Protein AF-A0A0D2MAV0-F1 (afdb_monomer_lite)

Secondary structure (DSSP, 8-state):
-B-GGGSPT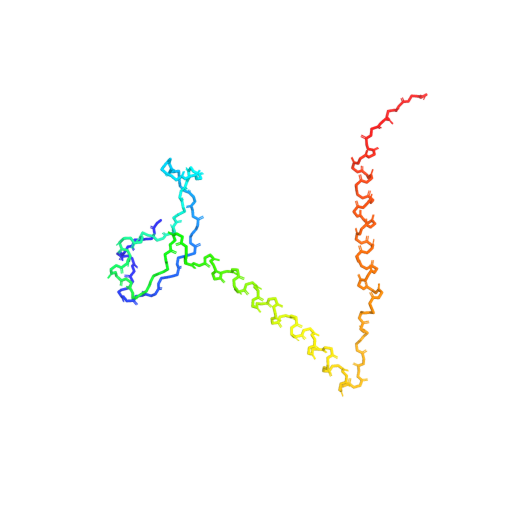T-EE-----EEEE-TTSTTSEEEE-SB-HHHHTTT-SEE--TTTSHHHHHHHHHHHHHHHHHHHHHHHHHHTTTSS-------HHHHHHHHHHHHHHHHHHHHHHH--------

Foldseek 3Di:
DAFQVVDAAAAAEQFPAFDWDADPVDPVRTATATPYPCVRNVVRYVYYAGPPPGCVVVVVVVVVVVVVVVVVCVVVVVVVCVVPVDDDPDCDPVNVVVVVVVVVVVVVVVVCVVVVPDDDDDD

pLDDT: mean 79.39, std 21.39, range [32.03, 98.56]

InterPro domains:
  IPR020631 Tetrahydrofolate dehydrogenase/cyclohydrolase, NAD(P)-binding domain [PF02882] (4-73)
  IPR020867 Tetrahydrofolate dehydrogenase/cyclohydrolase, conserved site [PS00767] (52-60)
  IPR036291 NAD(P)-binding domain superfamily [SSF51735] (4-73)

S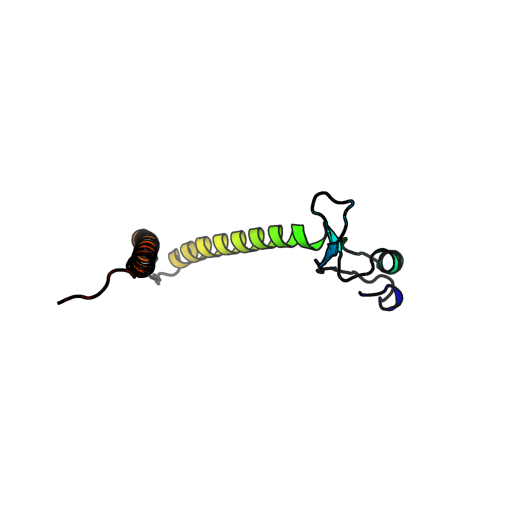tructure (mmCIF, N/CA/C/O backbone):
data_AF-A0A0D2MAV0-F1
#
_entry.id   AF-A0A0D2MAV0-F1
#
loop_
_atom_site.group_PDB
_atom_site.id
_atom_site.type_symbol
_atom_site.label_atom_id
_atom_site.label_alt_id
_atom_site.label_comp_id
_atom_site.label_asym_id
_atom_site.label_entity_id
_atom_site.label_seq_id
_atom_site.pdbx_PDB_ins_code
_atom_site.Cartn_x
_atom_site.Cartn_y
_atom_site.Cartn_z
_atom_site.occupancy
_atom_site.B_iso_or_equiv
_atom_site.auth_seq_id
_atom_site.auth_comp_id
_atom_site.auth_asym_id
_atom_site.auth_atom_id
_atom_site.pdbx_PDB_model_num
ATOM 1 N N . MET A 1 1 ? 10.925 -6.983 -9.863 1.00 85.50 1 MET A N 1
ATOM 2 C CA . MET A 1 1 ? 9.913 -6.372 -10.740 1.00 85.50 1 MET A CA 1
ATOM 3 C C . MET A 1 1 ? 9.110 -7.491 -11.378 1.00 85.50 1 MET A C 1
ATOM 5 O O . MET A 1 1 ? 9.709 -8.382 -11.969 1.00 85.50 1 MET A O 1
ATOM 9 N N . LEU A 1 2 ? 7.799 -7.504 -11.152 1.00 94.62 2 LEU A N 1
ATOM 10 C CA . LEU A 1 2 ? 6.855 -8.478 -11.698 1.00 94.62 2 LEU A CA 1
ATOM 11 C C . LEU A 1 2 ? 6.495 -8.077 -13.132 1.00 94.62 2 LEU A C 1
ATOM 13 O O . LEU A 1 2 ? 6.148 -6.923 -13.369 1.00 94.62 2 LEU A O 1
ATOM 17 N N . LEU A 1 3 ? 6.616 -9.018 -14.071 1.00 97.19 3 LEU A N 1
ATOM 18 C CA . LEU A 1 3 ? 6.435 -8.774 -15.505 1.00 97.19 3 LEU A CA 1
ATOM 19 C C . LEU A 1 3 ? 5.053 -9.222 -15.995 1.00 97.19 3 LEU A C 1
ATOM 21 O O . LEU A 1 3 ? 4.524 -10.235 -15.532 1.00 97.19 3 LEU A O 1
ATOM 25 N N . GLY A 1 4 ? 4.530 -8.533 -17.015 1.00 96.44 4 GLY A N 1
ATOM 26 C CA . GLY A 1 4 ? 3.262 -8.852 -17.686 1.00 96.44 4 GLY A CA 1
ATOM 27 C C . GLY A 1 4 ? 3.106 -10.318 -18.102 1.00 96.44 4 GLY A C 1
ATOM 28 O O . GLY A 1 4 ? 2.037 -10.903 -17.950 1.00 96.44 4 GLY A O 1
ATOM 29 N N . SER A 1 5 ? 4.189 -10.945 -18.570 1.00 97.06 5 SER A N 1
ATOM 30 C CA . SER A 1 5 ? 4.191 -12.336 -19.047 1.00 97.06 5 SER A CA 1
ATOM 31 C C . SER A 1 5 ? 3.963 -13.379 -17.951 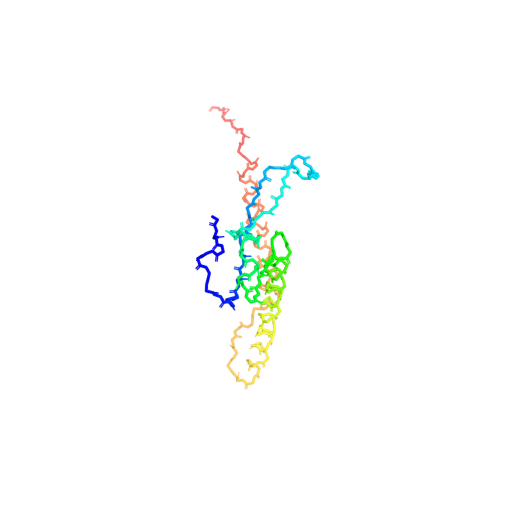1.00 97.06 5 SER A C 1
ATOM 33 O O . SER A 1 5 ? 3.660 -14.530 -18.258 1.00 97.06 5 SER A O 1
ATOM 35 N N . TRP A 1 6 ? 4.115 -13.003 -16.680 1.00 97.44 6 TRP A N 1
ATOM 36 C CA . TRP A 1 6 ? 3.924 -13.905 -15.540 1.00 97.44 6 TRP A CA 1
ATOM 37 C C . TRP A 1 6 ? 2.476 -13.911 -15.047 1.00 97.44 6 TRP A C 1
ATOM 39 O O . TRP A 1 6 ? 2.097 -14.744 -14.223 1.00 97.44 6 TRP A O 1
ATOM 49 N N . ILE A 1 7 ? 1.665 -12.968 -15.523 1.00 96.69 7 ILE A N 1
ATOM 50 C CA . ILE A 1 7 ? 0.310 -12.733 -15.044 1.00 96.69 7 ILE A CA 1
ATOM 51 C C . ILE A 1 7 ? -0.681 -13.546 -15.871 1.00 96.69 7 ILE A C 1
ATOM 53 O O . ILE A 1 7 ? -0.637 -13.580 -17.100 1.00 96.69 7 ILE A O 1
ATOM 57 N N . LYS A 1 8 ? -1.639 -14.170 -15.184 1.00 97.75 8 LYS A N 1
ATOM 58 C CA . LYS A 1 8 ? -2.797 -14.780 -15.839 1.00 97.75 8 LYS A CA 1
ATOM 59 C C . LYS A 1 8 ? -3.649 -13.683 -16.508 1.00 97.75 8 LYS A C 1
ATOM 61 O O . LYS A 1 8 ? -4.032 -12.742 -15.811 1.00 97.75 8 LYS A O 1
ATOM 66 N N . PRO A 1 9 ? -4.036 -13.822 -17.790 1.00 98.00 9 PRO A N 1
ATOM 67 C CA . PRO A 1 9 ? -4.922 -12.862 -18.445 1.00 98.00 9 PRO A CA 1
ATOM 68 C C . PRO A 1 9 ? -6.204 -12.612 -17.642 1.00 98.00 9 PRO A C 1
ATOM 70 O O . PRO A 1 9 ? -6.860 -13.555 -17.190 1.00 98.00 9 PRO A O 1
ATOM 73 N N . GLY A 1 10 ? -6.539 -11.338 -17.438 1.00 97.56 10 GLY A N 1
ATOM 74 C CA . GLY A 1 10 ? -7.695 -10.906 -16.652 1.00 97.56 10 GLY A CA 1
ATOM 75 C C . GLY A 1 10 ? -7.505 -10.946 -15.130 1.00 97.56 10 GLY A C 1
ATOM 76 O O . GLY A 1 10 ? -8.465 -10.703 -14.402 1.00 97.56 10 GLY A O 1
ATOM 77 N N . ALA A 1 11 ? -6.307 -11.242 -14.614 1.00 98.19 11 ALA A N 1
ATOM 78 C CA . ALA A 1 11 ? -6.052 -11.221 -13.173 1.00 98.19 11 ALA A CA 1
ATOM 79 C C . ALA A 1 11 ? -6.200 -9.815 -12.569 1.00 98.19 11 ALA A C 1
ATOM 81 O O . ALA A 1 11 ? -5.969 -8.804 -13.233 1.00 98.19 11 ALA A O 1
ATOM 82 N N . VAL A 1 12 ? -6.548 -9.770 -11.282 1.00 98.06 12 VAL A N 1
ATOM 83 C CA . VAL A 1 12 ? -6.528 -8.543 -10.479 1.00 98.06 12 VAL A CA 1
ATOM 84 C C . VAL A 1 12 ? -5.187 -8.456 -9.763 1.00 98.06 12 VAL A C 1
ATOM 86 O O . VAL A 1 12 ? -4.819 -9.371 -9.027 1.00 98.06 12 VAL A O 1
ATOM 89 N N . ILE A 1 13 ? -4.474 -7.355 -9.966 1.00 97.62 13 ILE A N 1
ATOM 90 C CA . ILE A 1 13 ? -3.169 -7.095 -9.363 1.00 97.62 13 ILE A CA 1
ATOM 91 C C . ILE A 1 13 ? -3.315 -6.017 -8.296 1.00 97.62 13 ILE A C 1
ATOM 93 O O . ILE A 1 13 ? -3.791 -4.913 -8.566 1.00 97.62 13 ILE A O 1
ATOM 97 N N . ILE A 1 14 ? -2.862 -6.342 -7.088 1.00 97.25 14 ILE A N 1
ATOM 98 C CA . ILE A 1 14 ? -2.756 -5.406 -5.970 1.00 97.25 14 ILE A CA 1
ATOM 99 C C . ILE A 1 14 ? -1.267 -5.188 -5.702 1.00 97.25 14 ILE A C 1
ATOM 101 O O . ILE A 1 14 ? -0.607 -6.020 -5.085 1.00 97.25 14 ILE A O 1
ATOM 105 N N . ASP A 1 15 ? -0.749 -4.075 -6.205 1.00 96.75 15 ASP A N 1
ATOM 106 C CA . ASP A 1 15 ? 0.633 -3.641 -6.040 1.00 96.75 15 ASP A CA 1
ATOM 107 C C . ASP A 1 15 ? 0.795 -2.877 -4.720 1.00 96.75 15 ASP A C 1
ATOM 109 O O . ASP A 1 15 ? 0.355 -1.734 -4.563 1.00 96.75 15 ASP A O 1
ATOM 113 N N . VAL A 1 16 ? 1.397 -3.559 -3.748 1.00 96.75 16 VAL A N 1
ATOM 114 C CA . VAL A 1 16 ? 1.735 -3.021 -2.424 1.00 96.75 16 VAL A CA 1
ATOM 115 C C . VAL A 1 16 ? 3.128 -2.384 -2.390 1.00 96.75 16 VAL A C 1
ATOM 117 O O . VAL A 1 16 ? 3.486 -1.768 -1.383 1.00 96.75 16 VAL A O 1
ATOM 120 N N . GLY A 1 17 ? 3.908 -2.529 -3.465 1.00 95.12 17 GLY A N 1
ATOM 121 C CA . GLY A 1 17 ? 5.279 -2.056 -3.553 1.00 95.12 17 GLY A CA 1
ATOM 122 C C . GLY A 1 17 ? 5.354 -0.544 -3.392 1.00 95.12 17 GLY A C 1
ATOM 123 O O . GLY A 1 17 ? 4.550 0.209 -3.938 1.00 95.12 17 GLY A O 1
ATOM 124 N N . THR A 1 18 ? 6.310 -0.075 -2.596 1.00 95.31 18 THR A N 1
ATOM 125 C CA . THR A 1 18 ? 6.582 1.357 -2.415 1.00 95.31 18 THR A CA 1
ATOM 126 C C . THR A 1 18 ? 8.087 1.550 -2.344 1.00 95.31 18 THR A C 1
ATOM 128 O O . THR A 1 18 ? 8.670 1.696 -1.272 1.00 95.31 18 THR A O 1
ATOM 131 N N . ASN A 1 19 ? 8.723 1.512 -3.509 1.00 95.56 19 ASN A N 1
ATOM 132 C CA . ASN A 1 19 ? 10.170 1.575 -3.643 1.00 95.56 19 ASN A CA 1
ATOM 133 C C . ASN A 1 19 ? 10.572 2.973 -4.147 1.00 95.56 19 ASN A C 1
ATOM 135 O O . ASN A 1 19 ? 10.097 3.389 -5.207 1.00 95.56 19 ASN A O 1
ATOM 139 N N . PRO A 1 20 ? 11.400 3.738 -3.412 1.00 95.88 20 PRO A N 1
ATOM 140 C CA . PRO A 1 20 ? 11.921 5.009 -3.897 1.00 95.88 20 PRO A CA 1
ATOM 141 C C . PRO A 1 20 ? 13.029 4.762 -4.919 1.00 95.88 20 PRO A C 1
ATOM 143 O O . PRO A 1 20 ? 13.910 3.930 -4.709 1.00 95.88 20 PRO A O 1
ATOM 146 N N . ILE A 1 21 ? 12.997 5.514 -6.012 1.00 95.12 21 ILE A N 1
ATOM 147 C CA . ILE A 1 21 ? 14.064 5.533 -7.010 1.00 95.12 21 ILE A CA 1
ATOM 148 C C . ILE A 1 21 ? 14.437 6.970 -7.340 1.00 95.12 21 ILE A C 1
ATOM 150 O O . ILE A 1 21 ? 13.555 7.824 -7.474 1.00 95.12 21 ILE A O 1
ATOM 154 N N . ASP A 1 22 ? 15.735 7.223 -7.475 1.00 97.19 22 ASP A N 1
ATOM 155 C CA . ASP A 1 22 ? 16.262 8.560 -7.727 1.00 97.19 22 ASP A CA 1
ATOM 156 C C . ASP A 1 22 ? 15.685 9.146 -9.021 1.00 97.19 22 ASP A C 1
ATOM 158 O O . ASP A 1 22 ? 15.626 8.505 -10.075 1.00 97.19 22 ASP A O 1
ATOM 162 N N . ASP A 1 23 ? 15.215 10.385 -8.923 1.00 95.31 23 ASP A N 1
ATOM 163 C CA . ASP A 1 23 ? 14.589 11.121 -10.010 1.00 95.31 23 ASP A CA 1
ATOM 164 C C . ASP A 1 23 ? 14.747 12.623 -9.769 1.00 95.31 23 ASP A C 1
ATOM 166 O O . ASP A 1 23 ? 13.967 13.258 -9.051 1.00 95.31 23 ASP A O 1
ATOM 170 N N . SER A 1 24 ? 15.768 13.200 -10.402 1.00 95.12 24 SER A N 1
ATOM 171 C CA . SER A 1 24 ? 16.087 14.626 -10.306 1.00 95.12 24 SER A CA 1
ATOM 172 C C . SER A 1 24 ? 15.008 15.536 -10.902 1.00 95.12 24 SER A C 1
ATOM 174 O O . SER A 1 24 ? 15.001 16.732 -10.617 1.00 95.12 24 SER A O 1
ATOM 176 N N . SER A 1 25 ? 14.067 14.997 -11.689 1.00 94.56 25 SER A N 1
ATOM 177 C CA . SER A 1 25 ? 12.930 15.762 -12.214 1.00 94.56 25 SER A CA 1
ATOM 178 C C . SER A 1 25 ? 11.842 16.012 -11.165 1.00 94.56 25 SER A C 1
ATOM 180 O O . SER A 1 25 ? 10.994 16.892 -11.336 1.00 94.56 25 SER A O 1
ATOM 182 N N . LYS A 1 26 ? 11.832 15.244 -10.067 1.00 93.25 26 LYS A N 1
ATOM 183 C CA . LYS A 1 26 ? 10.848 15.376 -8.990 1.00 93.25 26 LYS A CA 1
ATOM 184 C C . LYS A 1 26 ? 11.381 16.278 -7.886 1.00 93.25 26 LYS A C 1
ATOM 186 O O . LYS A 1 26 ? 12.539 16.208 -7.499 1.00 93.25 26 LYS A O 1
ATOM 191 N N . LYS A 1 27 ? 10.482 17.061 -7.280 1.00 93.19 27 LYS A N 1
ATOM 192 C CA . LYS A 1 27 ? 10.804 17.971 -6.164 1.00 93.19 27 LYS A CA 1
ATOM 193 C C . LYS A 1 27 ? 11.497 17.274 -4.984 1.00 93.19 27 LYS A C 1
ATOM 195 O O . LYS A 1 27 ? 12.293 17.895 -4.293 1.00 93.19 27 LYS A O 1
ATOM 200 N N . LEU A 1 28 ? 11.156 16.010 -4.735 1.00 91.44 28 LEU A N 1
ATOM 201 C CA . LEU A 1 28 ? 11.706 15.220 -3.632 1.00 91.44 28 LE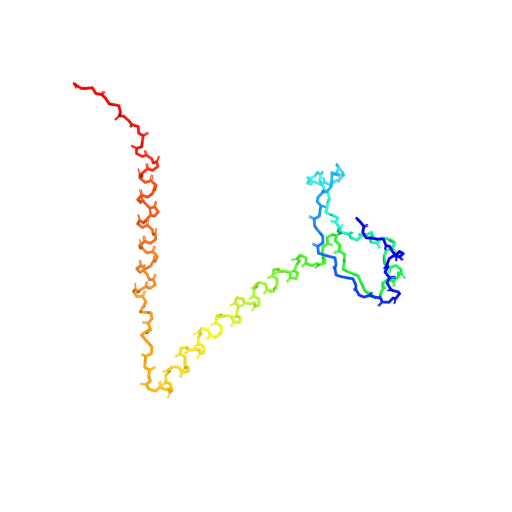U A CA 1
ATOM 202 C C . LEU A 1 28 ? 13.043 14.541 -3.981 1.00 91.44 28 LEU A C 1
ATOM 204 O O . LEU A 1 28 ? 13.623 13.903 -3.112 1.00 91.44 28 LEU A O 1
ATOM 208 N N . GLY A 1 29 ? 13.521 14.654 -5.226 1.00 95.69 29 GLY A N 1
ATOM 209 C CA . GLY A 1 29 ? 14.720 13.965 -5.716 1.00 95.69 29 GLY A CA 1
ATOM 210 C C . GLY A 1 29 ? 14.518 12.478 -6.016 1.00 95.69 29 GLY A C 1
ATOM 211 O O . GLY A 1 29 ? 15.454 11.820 -6.456 1.00 95.69 29 GLY A O 1
ATOM 212 N N . TYR A 1 30 ? 13.310 11.950 -5.806 1.00 96.25 30 TYR A N 1
ATOM 213 C CA . TYR A 1 30 ? 12.944 10.568 -6.099 1.00 96.25 30 TYR A CA 1
ATOM 214 C C . TYR A 1 30 ? 11.477 10.461 -6.531 1.00 96.25 30 TYR A C 1
ATOM 216 O O . TYR A 1 30 ? 10.650 11.338 -6.246 1.00 96.25 30 TYR A O 1
ATOM 224 N N . ARG A 1 31 ? 11.138 9.353 -7.193 1.00 94.44 31 ARG A N 1
ATOM 225 C CA . ARG A 1 31 ? 9.757 8.905 -7.424 1.00 94.44 31 ARG A CA 1
ATOM 226 C C . ARG A 1 31 ? 9.517 7.559 -6.750 1.00 94.44 31 ARG A C 1
ATOM 228 O O . ARG A 1 31 ? 10.454 6.811 -6.498 1.00 94.44 31 ARG A O 1
ATOM 235 N N . LEU A 1 32 ? 8.257 7.262 -6.456 1.00 95.31 32 LEU A N 1
ATOM 236 C CA . LEU A 1 32 ? 7.849 5.964 -5.926 1.00 95.31 32 LEU A CA 1
ATOM 237 C C . LEU A 1 32 ? 7.433 5.055 -7.077 1.00 95.31 32 LEU A C 1
ATOM 239 O O . LEU A 1 32 ? 6.666 5.481 -7.941 1.00 95.31 32 LEU A O 1
ATOM 243 N N . VAL A 1 33 ? 7.915 3.818 -7.057 1.00 95.19 33 VAL A N 1
ATOM 244 C CA . VAL A 1 33 ? 7.521 2.757 -7.986 1.00 95.19 33 VAL A CA 1
ATOM 245 C C . VAL A 1 33 ? 7.041 1.527 -7.226 1.00 95.19 33 VAL A C 1
ATOM 247 O O . VAL A 1 33 ? 7.457 1.279 -6.091 1.00 95.19 33 VAL A O 1
ATOM 250 N N . GLY A 1 34 ? 6.125 0.795 -7.853 1.00 95.88 34 GLY A N 1
ATOM 251 C CA . GLY A 1 34 ? 5.575 -0.447 -7.325 1.00 95.88 34 GLY A CA 1
ATOM 252 C C . GLY A 1 34 ? 6.487 -1.645 -7.565 1.00 95.88 34 GLY A C 1
ATOM 253 O O . GLY A 1 34 ? 7.591 -1.518 -8.101 1.00 95.88 34 GLY A O 1
ATOM 254 N N . ASP A 1 35 ? 6.019 -2.822 -7.166 1.00 96.56 35 ASP A N 1
ATOM 255 C CA . ASP A 1 35 ? 6.703 -4.086 -7.440 1.00 96.56 35 ASP A CA 1
ATOM 256 C C . ASP A 1 35 ? 6.399 -4.597 -8.855 1.00 96.56 35 ASP A C 1
ATOM 258 O O . ASP A 1 35 ? 7.159 -5.411 -9.398 1.00 96.56 35 ASP A O 1
ATOM 262 N N . CYS A 1 36 ? 5.313 -4.112 -9.463 1.00 95.75 36 CYS A N 1
ATOM 263 C CA . CYS A 1 36 ? 4.885 -4.475 -10.806 1.00 95.75 36 CYS A CA 1
ATOM 264 C C . CYS A 1 36 ? 5.425 -3.507 -11.857 1.00 95.75 36 CYS A C 1
ATOM 266 O O . CYS A 1 36 ? 5.439 -2.288 -11.682 1.00 95.75 36 CYS A O 1
ATOM 268 N N . ASP A 1 37 ? 5.804 -4.064 -13.003 1.00 96.06 37 ASP A N 1
ATOM 269 C CA . ASP A 1 37 ? 5.994 -3.286 -14.216 1.00 96.06 37 ASP A CA 1
ATOM 270 C C . ASP A 1 37 ? 4.639 -2.861 -14.783 1.00 96.06 37 ASP A C 1
ATOM 272 O O . ASP A 1 37 ? 3.991 -3.610 -15.515 1.00 96.06 37 ASP A O 1
ATOM 276 N N . PHE A 1 38 ? 4.181 -1.671 -14.397 1.00 95.50 38 PHE A N 1
ATOM 277 C CA . PHE A 1 38 ? 2.831 -1.212 -14.705 1.00 95.50 38 PHE A CA 1
ATOM 278 C C . PHE A 1 38 ? 2.528 -1.230 -16.211 1.00 95.50 38 PHE A C 1
ATOM 280 O O . PHE A 1 38 ? 1.440 -1.649 -16.598 1.00 95.50 38 PHE A O 1
ATOM 287 N N . GLU A 1 39 ? 3.489 -0.851 -17.058 1.00 95.94 39 GLU A N 1
ATOM 288 C CA . GLU A 1 39 ? 3.299 -0.781 -18.511 1.00 95.94 39 GLU A CA 1
ATOM 289 C C . GLU A 1 39 ? 3.119 -2.164 -19.143 1.00 95.94 39 GLU A C 1
ATOM 291 O O . GLU A 1 39 ? 2.234 -2.344 -19.980 1.00 95.94 39 GLU A O 1
ATOM 296 N N . SER A 1 40 ? 3.895 -3.168 -18.716 1.00 97.12 40 SER A N 1
ATOM 297 C CA . SER A 1 40 ? 3.724 -4.533 -19.233 1.00 97.12 40 SER A CA 1
ATOM 298 C C . SER A 1 40 ? 2.553 -5.281 -18.593 1.00 97.12 40 SER A C 1
ATOM 300 O O . SER A 1 40 ? 1.958 -6.149 -19.233 1.00 97.12 40 SER A O 1
ATOM 302 N N . CYS A 1 41 ? 2.186 -4.952 -17.352 1.00 96.94 41 CYS A N 1
ATOM 303 C CA . CYS A 1 41 ? 1.121 -5.632 -16.613 1.00 96.94 41 CYS A CA 1
ATOM 304 C C . CYS A 1 41 ? -0.283 -5.108 -16.955 1.00 96.94 41 CYS A C 1
ATOM 306 O O . CYS A 1 41 ? -1.225 -5.900 -17.019 1.00 96.94 41 CYS A O 1
ATOM 308 N N . GLN A 1 42 ? -0.437 -3.800 -17.192 1.00 96.44 42 GLN A N 1
ATOM 309 C CA . GLN A 1 42 ? -1.724 -3.156 -17.481 1.00 96.44 42 GLN A CA 1
ATOM 310 C C . GLN A 1 42 ? -2.523 -3.801 -18.631 1.00 96.44 42 GLN A C 1
ATOM 312 O O . GLN A 1 42 ? -3.720 -4.002 -18.437 1.00 96.44 42 GLN A O 1
ATOM 317 N N . PRO A 1 43 ? -1.939 -4.155 -19.795 1.00 97.56 43 PRO A N 1
ATOM 318 C CA . PRO A 1 43 ? -2.714 -4.747 -20.889 1.00 97.56 43 PRO A CA 1
ATOM 319 C C . PRO A 1 43 ? -3.150 -6.201 -20.635 1.00 97.56 43 PRO A C 1
ATOM 321 O O . PRO A 1 43 ? -4.059 -6.684 -21.306 1.00 97.56 43 PRO A O 1
ATOM 324 N N . VAL A 1 44 ? -2.509 -6.915 -19.700 1.00 97.69 44 VAL A N 1
ATOM 325 C CA . VAL A 1 44 ? -2.821 -8.323 -19.376 1.00 97.69 44 VAL A CA 1
ATOM 326 C C . VAL A 1 44 ? -3.808 -8.422 -18.211 1.00 97.69 44 VAL A C 1
ATOM 328 O O . VAL A 1 44 ? -4.658 -9.317 -18.179 1.00 97.69 44 VAL A O 1
ATOM 331 N N . ALA A 1 45 ? -3.687 -7.523 -17.236 1.00 97.56 45 ALA A N 1
ATOM 332 C CA . ALA A 1 45 ? -4.512 -7.503 -16.039 1.00 97.56 45 ALA A CA 1
ATOM 333 C C . ALA A 1 45 ? -5.950 -7.057 -16.342 1.00 97.56 45 ALA A C 1
ATOM 335 O O . ALA A 1 45 ? -6.191 -6.163 -17.147 1.00 97.56 45 ALA A O 1
ATOM 336 N N . GLY A 1 46 ? -6.920 -7.643 -15.639 1.00 97.88 46 GLY A N 1
ATOM 337 C CA . GLY A 1 46 ? -8.302 -7.152 -15.645 1.00 97.88 46 GLY A CA 1
ATOM 338 C C . GLY A 1 46 ? -8.470 -5.894 -14.787 1.00 97.88 46 GLY A C 1
ATOM 339 O O . GLY A 1 46 ? -9.303 -5.043 -15.081 1.00 97.88 46 GLY A O 1
ATOM 340 N N . ALA A 1 47 ? -7.659 -5.767 -13.733 1.00 97.50 47 ALA A N 1
ATOM 341 C CA . ALA A 1 47 ? -7.525 -4.563 -12.921 1.00 97.50 47 ALA A CA 1
ATOM 342 C C . ALA A 1 47 ? -6.136 -4.528 -12.269 1.00 97.50 47 ALA A C 1
ATOM 344 O O . ALA A 1 47 ? -5.595 -5.571 -11.899 1.00 97.50 47 ALA A O 1
ATOM 345 N N . ILE A 1 48 ? -5.571 -3.335 -12.096 1.00 97.50 48 ILE A N 1
ATOM 346 C CA . ILE A 1 48 ? -4.250 -3.131 -11.490 1.00 97.50 48 ILE A CA 1
ATOM 347 C C . ILE A 1 48 ? -4.247 -1.848 -10.657 1.00 97.50 48 ILE A C 1
ATOM 349 O O . ILE A 1 48 ? -4.790 -0.824 -11.075 1.00 97.50 48 ILE A O 1
ATOM 353 N N . THR A 1 49 ? -3.646 -1.884 -9.469 1.00 97.25 49 THR A N 1
ATOM 354 C CA . THR A 1 49 ? -3.452 -0.683 -8.643 1.00 97.25 49 THR A CA 1
ATOM 355 C C . THR A 1 49 ? -2.178 0.055 -9.052 1.00 97.25 49 THR A C 1
ATOM 357 O O . THR A 1 49 ? -1.107 -0.545 -9.082 1.00 97.25 49 THR A O 1
ATOM 360 N N . ALA A 1 50 ? -2.271 1.358 -9.315 1.00 94.38 50 ALA A N 1
ATOM 361 C CA . ALA A 1 50 ? -1.105 2.176 -9.642 1.00 94.38 50 ALA A CA 1
ATOM 362 C C . ALA A 1 50 ? -0.255 2.507 -8.403 1.00 94.38 50 ALA A C 1
ATOM 364 O O . ALA A 1 50 ? -0.771 2.640 -7.291 1.00 94.38 50 ALA A O 1
ATOM 365 N N . VAL A 1 51 ? 1.043 2.719 -8.609 1.00 95.25 51 VAL A N 1
ATOM 366 C CA . VAL A 1 51 ? 1.948 3.275 -7.598 1.00 95.25 51 VAL A CA 1
ATOM 367 C C . VAL A 1 51 ? 2.612 4.522 -8.189 1.00 95.25 51 VAL A C 1
ATOM 369 O O . VAL A 1 51 ? 3.246 4.415 -9.238 1.00 95.25 51 VAL A O 1
ATOM 372 N N . PRO A 1 52 ? 2.487 5.702 -7.550 1.00 92.06 52 PRO A N 1
ATOM 373 C CA . PRO A 1 52 ? 1.734 5.989 -6.323 1.00 92.06 52 PRO A CA 1
ATOM 374 C C . PRO A 1 52 ? 0.207 6.045 -6.539 1.00 92.06 52 PRO A C 1
ATOM 376 O O . PRO A 1 52 ? -0.279 6.115 -7.662 1.00 92.06 52 PRO A O 1
ATOM 379 N N . GLY A 1 53 ? -0.555 6.074 -5.439 1.00 90.06 53 GLY A N 1
ATOM 380 C CA . GLY A 1 53 ? -2.006 6.335 -5.457 1.00 90.06 53 GLY A CA 1
ATOM 381 C C . GLY A 1 53 ? -2.915 5.108 -5.331 1.00 90.06 53 GLY A C 1
ATOM 382 O O . GLY A 1 53 ? -4.116 5.278 -5.158 1.00 90.06 53 GLY A O 1
ATOM 383 N N . GLY A 1 54 ? -2.363 3.895 -5.359 1.00 93.31 54 GLY A N 1
ATOM 384 C CA . GLY A 1 54 ? -3.097 2.643 -5.175 1.00 93.31 54 GLY A CA 1
ATOM 385 C C . GLY A 1 54 ? -3.305 2.278 -3.706 1.00 93.31 54 GLY A C 1
ATOM 386 O O . GLY A 1 54 ? -4.193 2.797 -3.034 1.00 93.31 54 GLY A O 1
ATOM 387 N N . VAL A 1 55 ? -2.492 1.355 -3.188 1.00 96.50 55 VAL A N 1
ATOM 388 C CA . VAL A 1 55 ? -2.711 0.763 -1.855 1.00 96.50 55 VAL A CA 1
ATOM 389 C C . VAL A 1 55 ? -2.460 1.749 -0.704 1.00 96.50 55 VAL A C 1
ATOM 391 O O . VAL A 1 55 ? -3.135 1.677 0.320 1.00 96.50 55 VAL A O 1
ATOM 394 N N . GLY A 1 56 ? -1.548 2.714 -0.867 1.00 95.25 56 GLY A N 1
ATOM 395 C CA . GLY A 1 56 ? -1.162 3.659 0.193 1.00 95.25 56 GLY A CA 1
ATOM 396 C C . GLY A 1 56 ? -2.339 4.403 0.856 1.00 95.25 56 GLY A C 1
ATOM 397 O O . GLY A 1 56 ? -2.515 4.284 2.071 1.00 95.25 56 GLY A O 1
ATOM 398 N N . PRO A 1 57 ? -3.184 5.129 0.095 1.00 95.69 57 PRO A N 1
ATOM 399 C CA . PRO A 1 57 ? -4.373 5.790 0.643 1.00 95.69 57 PRO A CA 1
ATOM 400 C C . PRO A 1 57 ? -5.354 4.827 1.328 1.00 95.69 57 PRO A C 1
ATOM 402 O O . PRO A 1 57 ? -5.922 5.152 2.375 1.00 95.69 57 PRO A O 1
ATOM 405 N N . MET A 1 58 ? -5.516 3.619 0.780 1.00 96.44 58 MET A N 1
ATOM 406 C CA . MET A 1 58 ? -6.385 2.593 1.361 1.00 96.44 58 MET A CA 1
ATOM 407 C C . MET A 1 58 ? -5.876 2.100 2.718 1.00 96.44 58 MET A C 1
ATOM 409 O O . MET A 1 58 ? -6.690 1.873 3.612 1.00 96.44 58 MET A O 1
ATOM 413 N N . THR A 1 59 ? -4.560 2.002 2.922 1.00 96.50 59 THR A N 1
ATOM 414 C CA . THR A 1 59 ? -3.970 1.617 4.215 1.00 96.50 59 THR A CA 1
ATOM 415 C C . THR A 1 59 ? -4.380 2.576 5.334 1.00 96.50 59 THR A C 1
ATOM 417 O O . THR A 1 59 ? -4.778 2.131 6.411 1.00 96.50 59 THR A O 1
ATOM 420 N N . ILE A 1 60 ? -4.359 3.889 5.078 1.00 97.06 60 ILE A N 1
ATOM 421 C CA . ILE A 1 60 ? -4.787 4.898 6.061 1.00 97.06 60 ILE A CA 1
ATOM 422 C C . ILE A 1 60 ? -6.287 4.761 6.342 1.00 97.06 60 ILE A C 1
ATOM 424 O O . ILE A 1 60 ? -6.702 4.730 7.501 1.00 97.06 60 ILE A O 1
ATOM 428 N N . ALA A 1 61 ? -7.105 4.623 5.296 1.00 97.50 61 ALA A N 1
ATOM 429 C CA . ALA A 1 61 ? -8.545 4.445 5.453 1.00 97.50 61 ALA A CA 1
ATOM 430 C C . ALA A 1 61 ? -8.882 3.194 6.286 1.00 97.50 61 ALA A C 1
ATOM 432 O O . ALA A 1 61 ? -9.732 3.250 7.178 1.00 97.50 61 ALA A O 1
ATOM 433 N N . LEU A 1 62 ? -8.189 2.075 6.048 1.00 97.88 62 LEU A N 1
ATOM 434 C CA . LEU A 1 62 ? -8.387 0.836 6.802 1.00 97.88 62 LEU A CA 1
ATOM 435 C C . LEU A 1 62 ? -7.919 0.949 8.253 1.00 97.88 62 LEU A C 1
ATOM 437 O O . LEU A 1 62 ? -8.594 0.420 9.135 1.00 97.88 62 LEU A O 1
ATOM 441 N N . LEU A 1 63 ? -6.823 1.659 8.527 1.00 98.19 63 LEU A N 1
ATOM 442 C CA . LEU A 1 63 ? -6.401 1.946 9.898 1.00 98.19 63 LEU A CA 1
ATOM 443 C C . LEU A 1 63 ? -7.509 2.679 10.668 1.00 98.19 63 LEU A C 1
ATOM 445 O O . LEU A 1 63 ? -7.875 2.269 11.773 1.00 98.19 63 LEU A O 1
ATOM 449 N N . LEU A 1 64 ? -8.086 3.725 10.072 1.00 98.56 64 LEU A N 1
ATOM 450 C CA . LEU A 1 64 ? -9.165 4.500 10.688 1.00 98.56 64 LEU A CA 1
ATOM 451 C C . LEU A 1 64 ? -10.438 3.667 10.865 1.00 98.56 64 LEU A C 1
ATOM 453 O O . LEU A 1 64 ? -11.036 3.684 11.940 1.00 98.56 64 LEU A O 1
ATOM 457 N N . LYS A 1 65 ? -10.816 2.873 9.857 1.00 98.25 65 LYS A N 1
ATOM 458 C CA . LYS A 1 65 ? -11.962 1.955 9.937 1.00 98.25 65 LYS A CA 1
ATOM 459 C C . LYS A 1 65 ? -11.790 0.931 11.059 1.00 98.25 65 LYS A C 1
ATOM 461 O O . LYS A 1 65 ? -12.715 0.715 11.839 1.00 98.25 65 LYS A O 1
ATOM 466 N N . ASN A 1 66 ? -10.611 0.322 11.165 1.00 97.94 66 ASN A N 1
ATOM 467 C CA . ASN A 1 66 ? -10.314 -0.665 12.202 1.00 97.94 66 ASN A CA 1
ATOM 468 C C . ASN A 1 66 ? -10.315 -0.031 13.597 1.00 97.94 66 ASN A C 1
ATOM 470 O O . ASN A 1 66 ? -10.837 -0.624 14.543 1.00 97.94 66 ASN A O 1
ATOM 474 N N . THR A 1 67 ? -9.794 1.191 13.710 1.00 98.06 67 THR A N 1
ATOM 475 C CA . THR A 1 67 ? -9.809 1.976 14.950 1.00 98.06 67 THR A CA 1
ATOM 476 C C . THR A 1 67 ? -11.240 2.291 15.380 1.00 98.06 67 THR A C 1
ATOM 478 O O . THR A 1 67 ? -11.604 2.037 16.528 1.00 98.06 67 THR A O 1
ATOM 481 N N . LEU A 1 68 ? -12.083 2.756 14.453 1.00 97.81 68 LEU A N 1
ATOM 482 C CA . LEU A 1 68 ? -13.494 3.042 14.710 1.00 97.81 68 LEU A CA 1
ATOM 483 C C . LEU A 1 68 ? -14.256 1.788 15.149 1.00 97.81 68 LEU A C 1
ATOM 485 O O . LEU A 1 68 ? -14.933 1.814 16.173 1.00 97.81 68 LEU A O 1
ATOM 489 N N . ALA A 1 69 ? -14.096 0.677 14.428 1.00 97.00 69 ALA A N 1
ATOM 490 C CA . ALA A 1 69 ? -14.730 -0.590 14.786 1.00 97.00 69 ALA A CA 1
ATOM 491 C C . ALA A 1 69 ? -14.283 -1.080 16.175 1.00 97.00 69 ALA A C 1
ATOM 493 O O . ALA A 1 69 ? -15.078 -1.628 16.936 1.00 97.00 69 ALA A O 1
ATOM 494 N N . SER A 1 70 ? -13.013 -0.867 16.536 1.00 96.81 70 SER A N 1
ATOM 495 C CA . SER A 1 70 ? -12.516 -1.182 17.877 1.00 96.81 70 SER A CA 1
ATOM 496 C C . SER A 1 70 ? -13.141 -0.291 18.952 1.00 96.81 70 SER A C 1
ATOM 498 O O . SER A 1 70 ? -13.509 -0.794 20.012 1.00 96.81 70 SER A O 1
ATOM 500 N N . ALA A 1 71 ? -13.295 1.007 18.685 1.00 96.75 71 ALA A N 1
ATOM 501 C CA . ALA A 1 71 ? -13.946 1.939 19.601 1.00 96.75 71 ALA A CA 1
ATOM 502 C C . ALA A 1 71 ? -15.433 1.598 19.801 1.00 96.75 71 ALA A C 1
ATOM 504 O O . ALA A 1 71 ? -15.908 1.583 20.934 1.00 96.75 71 ALA A O 1
ATOM 505 N N . GLN A 1 72 ? -16.145 1.240 18.728 1.00 94.94 72 GLN A N 1
ATOM 506 C CA . GLN A 1 72 ? -17.536 0.780 18.796 1.00 94.94 72 GLN A CA 1
ATOM 507 C C . GLN A 1 72 ? -17.665 -0.472 19.668 1.00 94.94 72 GLN A C 1
ATOM 509 O O . GLN A 1 72 ? -18.428 -0.460 20.628 1.00 94.94 72 GLN A O 1
ATOM 514 N N . ARG A 1 73 ? -16.835 -1.501 19.435 1.00 94.19 73 ARG A N 1
ATOM 515 C CA . ARG A 1 73 ? -16.814 -2.715 20.274 1.00 94.19 73 ARG A CA 1
ATOM 516 C C . ARG A 1 73 ? -16.502 -2.426 21.741 1.00 94.19 73 ARG A C 1
ATOM 518 O O . ARG A 1 73 ? -17.047 -3.088 22.618 1.00 94.19 73 ARG A O 1
ATOM 525 N N . PHE A 1 74 ? -15.629 -1.460 22.024 1.00 92.56 74 PHE A N 1
ATOM 526 C CA . PHE A 1 74 ? -15.317 -1.058 23.396 1.00 92.56 74 PHE A CA 1
ATOM 527 C C . PHE A 1 74 ? -16.539 -0.437 24.097 1.00 92.56 74 PHE A C 1
ATOM 529 O O . PHE A 1 74 ? -16.859 -0.792 25.233 1.00 92.56 74 PHE A O 1
ATOM 536 N N . VAL A 1 75 ? -17.273 0.435 23.405 1.00 91.44 75 VAL A N 1
ATOM 537 C CA . VAL A 1 75 ? -18.499 1.059 23.931 1.00 91.44 75 VAL A CA 1
ATOM 538 C C . VAL A 1 75 ? -19.648 0.046 24.038 1.00 91.44 75 VAL A C 1
ATOM 540 O O . VAL A 1 75 ? -20.365 0.008 25.033 1.00 91.44 75 VAL A O 1
ATOM 543 N N . GLU A 1 76 ? -19.811 -0.843 23.065 1.00 85.19 76 GLU A N 1
ATOM 544 C CA . GLU A 1 76 ? -20.849 -1.880 23.094 1.00 85.19 76 GLU A CA 1
ATOM 545 C C . GLU A 1 76 ? -20.569 -2.953 24.153 1.00 85.19 76 GLU A C 1
ATOM 547 O O . GLU A 1 76 ? -21.481 -3.377 24.860 1.00 85.19 76 GLU A O 1
ATOM 552 N N . GLY A 1 77 ? -19.307 -3.353 24.330 1.00 69.44 77 GLY A N 1
ATOM 553 C CA . GLY A 1 77 ? -18.891 -4.291 25.375 1.00 69.44 77 GLY A CA 1
ATOM 554 C C . GLY A 1 77 ? -19.143 -3.760 26.789 1.00 69.44 77 GLY A C 1
ATOM 555 O O . GLY A 1 77 ? -19.487 -4.530 27.685 1.00 69.44 77 GLY A O 1
ATOM 556 N N . THR A 1 78 ? -19.054 -2.442 26.988 1.00 56.78 78 THR A N 1
ATOM 557 C CA . THR A 1 78 ? -19.432 -1.800 28.259 1.00 56.78 78 THR A CA 1
ATOM 558 C C . THR A 1 78 ? -20.954 -1.690 28.428 1.00 56.78 78 THR A C 1
ATOM 560 O O . THR A 1 78 ? -21.453 -1.816 29.546 1.00 56.78 78 THR A O 1
ATOM 563 N N . ALA A 1 79 ? -21.722 -1.555 27.339 1.00 56.22 79 ALA A N 1
ATOM 564 C CA . ALA A 1 79 ? -23.190 -1.580 27.368 1.00 56.22 79 ALA A CA 1
ATOM 565 C C . ALA A 1 79 ? -23.779 -2.992 27.586 1.00 56.22 79 ALA A C 1
ATOM 567 O O . ALA A 1 79 ? -24.774 -3.142 28.297 1.00 56.22 79 ALA A O 1
ATOM 568 N N . GLY A 1 80 ? -23.159 -4.036 27.025 1.00 49.94 80 GLY A N 1
ATOM 569 C CA . GLY A 1 80 ? -23.559 -5.440 27.194 1.00 49.94 80 GLY A CA 1
ATOM 570 C C . GLY A 1 80 ? -23.326 -5.973 28.612 1.00 49.94 80 GLY A C 1
ATOM 571 O O . GLY A 1 80 ? -24.173 -6.685 29.147 1.00 49.94 80 GLY A O 1
ATOM 572 N N . GLN A 1 81 ? -22.251 -5.532 29.275 1.00 50.03 81 GLN A N 1
ATOM 573 C CA . GLN A 1 81 ? -21.980 -5.837 30.690 1.00 50.03 81 GLN A CA 1
ATOM 574 C C . GLN A 1 81 ? -22.992 -5.228 31.666 1.00 50.03 81 GLN A C 1
ATOM 576 O O . GLN A 1 81 ? -23.062 -5.647 32.814 1.00 50.03 81 GLN A O 1
ATOM 581 N N . LYS A 1 82 ? -23.806 -4.262 31.229 1.00 46.91 82 LYS A N 1
ATOM 582 C CA . LYS A 1 82 ? -24.910 -3.734 32.039 1.00 46.91 82 LYS A CA 1
ATOM 583 C C . LYS A 1 82 ? -26.119 -4.679 32.091 1.00 46.91 82 LYS A C 1
ATOM 585 O O . LYS A 1 82 ? -26.963 -4.501 32.962 1.00 46.91 82 LYS A O 1
ATOM 590 N N . LYS A 1 83 ? -26.234 -5.638 31.157 1.00 49.12 83 LYS A N 1
ATOM 591 C CA . LYS A 1 83 ? -27.388 -6.554 31.039 1.00 49.12 83 LYS A CA 1
ATOM 592 C C . LYS A 1 83 ? -27.167 -7.924 31.684 1.00 49.12 83 LYS A C 1
ATOM 594 O O . LYS A 1 83 ? -28.123 -8.504 32.183 1.00 49.12 83 LYS A O 1
ATOM 599 N N . SER A 1 84 ? -25.939 -8.436 31.701 1.00 45.84 84 SER A N 1
ATOM 600 C CA . SER A 1 84 ? -25.554 -9.584 32.527 1.00 45.84 84 SER A CA 1
ATOM 601 C C . SER A 1 84 ? -25.083 -9.042 33.872 1.00 45.84 84 SER A C 1
ATOM 603 O O . SER A 1 84 ? -24.085 -8.334 33.892 1.00 45.84 84 SER A O 1
ATOM 605 N N . GLY A 1 85 ? -25.758 -9.331 34.983 1.00 48.31 85 GLY A N 1
ATOM 606 C CA . GLY A 1 85 ? -25.420 -8.822 36.325 1.00 48.31 85 GLY A CA 1
ATOM 607 C C . GLY A 1 85 ? -24.037 -9.205 36.890 1.00 48.31 85 GLY A C 1
ATOM 608 O O . GLY A 1 85 ? -23.837 -9.121 38.094 1.00 48.31 85 GLY A O 1
ATOM 609 N N . GLU A 1 86 ? -23.084 -9.609 36.053 1.00 50.19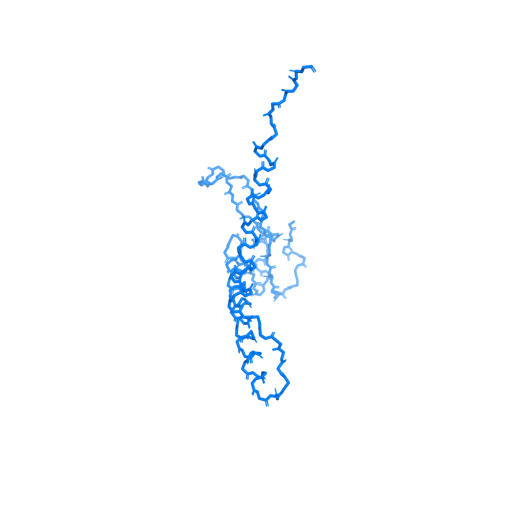 86 GLU A N 1
ATOM 610 C CA . GLU A 1 86 ? -21.694 -9.882 36.398 1.00 50.19 86 GLU A CA 1
ATOM 611 C C . GLU A 1 86 ? -20.836 -8.665 36.015 1.00 50.19 86 GLU A C 1
ATOM 613 O O . GLU A 1 86 ? -20.439 -8.469 34.860 1.00 50.19 86 GLU A O 1
ATOM 618 N N . ALA A 1 87 ? -20.585 -7.793 36.990 1.00 48.75 87 ALA A N 1
ATOM 619 C CA . ALA A 1 87 ? -19.765 -6.607 36.801 1.00 48.75 87 ALA A CA 1
ATOM 620 C C . ALA A 1 87 ? -18.292 -6.999 36.608 1.00 48.75 87 ALA A C 1
ATOM 622 O O . ALA A 1 87 ? -17.586 -7.308 37.567 1.00 48.75 87 ALA A O 1
ATOM 623 N N . ARG A 1 88 ? -17.774 -6.906 35.377 1.00 50.91 88 ARG A N 1
ATOM 624 C CA . ARG A 1 88 ? -16.324 -6.756 35.198 1.00 50.91 88 ARG A CA 1
ATOM 625 C C . ARG A 1 88 ? -15.943 -5.383 35.767 1.00 50.91 88 ARG A C 1
ATOM 627 O O . ARG A 1 88 ? -16.623 -4.409 35.434 1.00 50.91 88 ARG A O 1
ATOM 634 N N . PRO A 1 89 ? -14.894 -5.266 36.602 1.00 52.75 89 PRO A N 1
ATOM 635 C CA . PRO A 1 89 ? -14.496 -3.976 37.145 1.00 52.75 89 PRO A CA 1
ATOM 636 C C . PRO A 1 89 ? -14.176 -3.033 35.985 1.00 52.75 89 PRO A C 1
ATOM 638 O O . PRO A 1 89 ? -13.236 -3.259 35.220 1.00 52.75 89 PRO A O 1
ATOM 641 N N . GLN A 1 90 ? -15.011 -2.006 35.826 1.00 52.84 90 GLN A N 1
ATOM 642 C CA . GLN A 1 90 ? -14.784 -0.954 34.848 1.00 52.84 90 GLN A CA 1
ATOM 643 C C . GLN A 1 90 ? -13.504 -0.222 35.257 1.00 52.84 90 GLN A C 1
ATOM 645 O O . GLN A 1 90 ? -13.371 0.128 36.436 1.00 52.84 90 GLN A O 1
ATOM 650 N N . PRO A 1 91 ? -12.559 0.037 34.337 1.00 55.38 91 PRO A N 1
ATOM 651 C CA . PRO A 1 91 ? -11.475 0.950 34.642 1.00 55.38 91 PRO A CA 1
ATOM 652 C C . PRO A 1 91 ? -12.110 2.312 34.919 1.00 55.38 91 PRO A C 1
ATOM 654 O O . PRO A 1 91 ? -12.693 2.949 34.042 1.00 55.38 91 PRO A O 1
ATOM 657 N N . HIS A 1 92 ? -12.055 2.723 36.180 1.00 67.44 92 HIS A N 1
ATOM 658 C CA . HIS A 1 92 ? -12.549 4.016 36.615 1.00 67.44 92 HIS A CA 1
ATOM 659 C C . HIS A 1 92 ? -11.778 5.108 35.854 1.00 67.44 92 HIS A C 1
ATOM 661 O O . HIS A 1 92 ? -10.616 4.922 35.489 1.00 67.44 92 HIS A O 1
ATOM 667 N N . TRP A 1 93 ? -12.390 6.267 35.608 1.00 50.12 93 TRP A N 1
ATOM 668 C CA . TRP A 1 93 ? -11.719 7.389 34.934 1.00 50.12 93 TRP A CA 1
ATOM 669 C C . TRP A 1 93 ? -10.417 7.793 35.653 1.00 50.12 93 TRP A C 1
ATOM 671 O O . TRP A 1 93 ? -9.457 8.205 35.005 1.00 50.12 93 TRP A O 1
ATOM 681 N N . SER A 1 94 ? -10.322 7.554 36.968 1.00 51.56 94 SER A N 1
ATOM 682 C CA . SER A 1 94 ? -9.056 7.668 37.701 1.00 51.56 94 SER A CA 1
ATOM 683 C C . SER A 1 94 ? -8.010 6.631 37.290 1.00 51.56 94 SER A C 1
ATOM 685 O O . SER A 1 94 ? -6.846 6.979 37.280 1.00 51.56 94 SER A O 1
ATOM 687 N N . THR A 1 95 ? -8.356 5.400 36.910 1.00 57.47 95 THR A N 1
ATOM 688 C CA . THR A 1 95 ? -7.406 4.372 36.443 1.00 57.47 95 THR A CA 1
ATOM 689 C C . THR A 1 95 ? -6.781 4.752 35.102 1.00 57.47 95 THR A C 1
ATOM 691 O O . THR A 1 95 ? -5.583 4.561 34.908 1.00 57.47 95 THR A O 1
ATOM 694 N N . ILE A 1 96 ? -7.564 5.345 34.195 1.00 59.53 96 ILE A N 1
ATOM 695 C CA . ILE A 1 96 ? -7.055 5.857 32.914 1.00 59.53 96 ILE A CA 1
ATOM 696 C C . ILE A 1 96 ? -6.145 7.070 33.159 1.00 59.53 96 ILE A C 1
ATOM 698 O O . ILE A 1 96 ? -5.012 7.093 32.683 1.00 59.53 96 ILE A O 1
ATOM 702 N N . VAL A 1 97 ? -6.587 8.036 33.975 1.00 57.66 97 VAL A N 1
ATOM 703 C CA . VAL A 1 97 ? -5.804 9.238 34.316 1.00 57.66 97 VAL A CA 1
ATOM 704 C C . VAL A 1 97 ? -4.544 8.898 35.126 1.00 57.66 97 VAL A C 1
ATOM 706 O O . VAL A 1 97 ? -3.479 9.448 34.852 1.00 57.66 97 VAL A O 1
ATOM 709 N N . LEU A 1 98 ? -4.612 7.953 36.071 1.00 52.12 98 LEU A N 1
ATOM 710 C CA . LEU A 1 98 ? -3.443 7.443 36.795 1.00 52.12 98 LEU A CA 1
ATOM 711 C C . LEU A 1 98 ? -2.497 6.683 35.869 1.00 52.12 98 LEU A C 1
ATOM 713 O O . LEU A 1 98 ? -1.293 6.811 36.045 1.00 52.12 98 LEU A O 1
ATOM 717 N N . GLY A 1 99 ? -2.993 5.938 34.879 1.00 54.41 99 GLY A N 1
ATOM 718 C CA . GLY A 1 99 ? -2.147 5.306 33.864 1.00 54.41 99 GLY A CA 1
ATOM 719 C C . GLY A 1 99 ? -1.344 6.337 33.063 1.00 54.41 99 GLY A C 1
ATOM 720 O O . GLY A 1 99 ? -0.136 6.180 32.881 1.00 54.41 99 GLY A O 1
ATOM 721 N N . THR A 1 100 ? -1.978 7.443 32.661 1.00 58.66 100 THR A N 1
ATOM 722 C CA . THR A 1 100 ? -1.310 8.563 31.976 1.00 58.66 100 THR A CA 1
ATOM 723 C C . THR A 1 100 ? -0.324 9.302 32.891 1.00 58.66 100 THR A C 1
ATOM 725 O O . THR A 1 100 ? 0.787 9.622 32.466 1.00 58.66 100 THR A O 1
ATOM 728 N N . LEU A 1 101 ? -0.675 9.535 34.160 1.00 52.75 101 LEU A N 1
ATOM 729 C CA . LEU A 1 101 ? 0.200 10.197 35.138 1.00 52.75 101 LEU A CA 1
ATOM 730 C C . LEU A 1 101 ? 1.382 9.316 35.571 1.00 52.75 101 LEU A C 1
ATOM 732 O O . LEU A 1 101 ? 2.499 9.817 35.695 1.00 52.75 101 LEU A O 1
ATOM 736 N N . ALA A 1 102 ? 1.172 8.011 35.751 1.00 54.19 102 ALA A N 1
ATOM 737 C CA . ALA A 1 102 ? 2.231 7.043 36.025 1.00 54.19 102 ALA A CA 1
ATOM 738 C C . ALA A 1 102 ? 3.187 6.931 34.830 1.00 54.19 102 ALA A C 1
ATOM 740 O O . ALA A 1 102 ? 4.403 6.973 35.017 1.00 54.19 102 ALA A O 1
ATOM 741 N N . GLY A 1 103 ? 2.659 6.906 33.600 1.00 48.72 103 GLY A N 1
ATOM 742 C CA . GLY A 1 103 ? 3.463 7.002 32.380 1.00 48.72 103 GLY A CA 1
ATOM 743 C C . GLY A 1 103 ? 4.300 8.284 32.331 1.00 48.72 103 GLY A C 1
ATOM 744 O O . GLY A 1 103 ? 5.501 8.229 32.077 1.00 48.72 103 GLY A O 1
ATOM 745 N N . ALA A 1 104 ? 3.715 9.436 32.674 1.00 55.47 104 ALA A N 1
ATOM 746 C CA . ALA A 1 104 ? 4.434 10.709 32.741 1.00 55.47 104 ALA A CA 1
ATOM 747 C C . ALA A 1 104 ? 5.515 10.735 33.840 1.00 55.47 104 ALA A C 1
ATOM 749 O O . ALA A 1 104 ? 6.573 11.340 33.648 1.00 55.47 104 ALA A O 1
ATOM 750 N N . ALA A 1 105 ? 5.291 10.070 34.978 1.00 56.81 105 ALA A N 1
ATOM 751 C CA . ALA A 1 105 ? 6.277 9.934 36.048 1.00 56.81 105 ALA A CA 1
ATOM 752 C C . ALA A 1 105 ? 7.446 9.023 35.643 1.00 56.81 105 ALA A C 1
ATOM 754 O O . ALA A 1 105 ? 8.598 9.371 35.905 1.00 56.81 105 ALA A O 1
ATOM 755 N N . VAL A 1 106 ? 7.174 7.916 34.942 1.00 58.97 106 VAL A N 1
ATOM 756 C CA . VAL A 1 106 ? 8.204 7.039 34.361 1.00 58.97 106 VAL A CA 1
ATOM 757 C C . VAL A 1 106 ? 9.018 7.796 33.313 1.00 58.97 106 VAL A C 1
ATOM 759 O O . VAL A 1 106 ? 10.243 7.788 33.384 1.00 58.97 106 VAL A O 1
ATOM 762 N N . VAL A 1 107 ? 8.373 8.549 32.416 1.00 54.88 107 VAL A N 1
ATOM 763 C CA . VAL A 1 107 ? 9.061 9.395 31.425 1.00 54.88 107 VAL A CA 1
ATOM 764 C C . VAL A 1 107 ? 9.898 10.483 32.106 1.00 54.88 107 VAL A C 1
ATOM 766 O O . VAL A 1 107 ? 11.053 10.677 31.738 1.00 54.88 107 VAL A O 1
ATOM 769 N N . LYS A 1 108 ? 9.390 11.144 33.157 1.00 54.53 108 LYS A N 1
ATOM 770 C CA . LYS A 1 108 ? 10.167 12.113 33.956 1.00 54.53 108 LYS A CA 1
ATOM 771 C C . LYS A 1 108 ? 11.317 11.471 34.733 1.00 54.53 108 LYS A C 1
ATOM 773 O O . LYS A 1 108 ? 12.326 12.137 34.957 1.00 54.53 108 LYS A O 1
ATOM 778 N N . GLY A 1 109 ? 11.164 10.231 35.190 1.00 57.19 109 GLY A N 1
ATOM 779 C CA . GLY A 1 109 ? 12.195 9.471 35.899 1.00 57.19 109 GLY A CA 1
ATOM 780 C C . GLY A 1 109 ? 13.311 9.015 34.963 1.00 57.19 109 GLY A C 1
ATOM 781 O O . GLY A 1 109 ? 14.485 9.211 35.266 1.00 57.19 109 GLY A O 1
ATOM 782 N N . VAL A 1 110 ? 12.946 8.505 33.785 1.00 60.56 110 VAL A N 1
ATOM 783 C CA . VAL A 1 110 ? 13.875 8.149 32.706 1.00 60.56 110 VAL A CA 1
ATOM 784 C C . VAL A 1 110 ? 14.586 9.397 32.182 1.00 60.56 110 VAL A C 1
ATOM 786 O O . VAL A 1 110 ? 15.808 9.400 32.112 1.00 60.56 110 VAL A O 1
ATOM 789 N N . ALA A 1 111 ? 13.870 10.497 31.935 1.00 51.94 111 ALA A N 1
ATOM 790 C CA . ALA A 1 111 ? 14.474 11.765 31.526 1.00 51.94 111 ALA A CA 1
ATOM 791 C C . ALA A 1 111 ? 15.450 12.312 32.582 1.00 51.94 111 ALA A C 1
ATOM 793 O O . ALA A 1 111 ? 16.542 12.739 32.230 1.00 51.94 111 ALA A O 1
ATOM 794 N N . ARG A 1 112 ? 15.126 12.235 33.883 1.00 57.47 112 ARG A N 1
ATOM 795 C CA . ARG A 1 112 ? 16.065 12.623 34.955 1.00 57.47 112 ARG A CA 1
ATOM 796 C C . ARG A 1 112 ? 17.290 11.719 35.037 1.00 57.47 112 ARG A C 1
ATOM 798 O O . ARG A 1 112 ? 18.369 12.205 35.351 1.00 57.47 112 ARG A O 1
ATOM 805 N N . ARG A 1 113 ? 17.140 10.427 34.748 1.00 60.97 113 ARG A N 1
ATOM 806 C CA . ARG A 1 113 ? 18.251 9.468 34.749 1.00 60.97 113 ARG A CA 1
ATOM 807 C C . ARG A 1 113 ? 19.155 9.622 33.524 1.00 60.97 113 ARG A C 1
ATOM 809 O O . ARG A 1 113 ? 20.357 9.432 33.647 1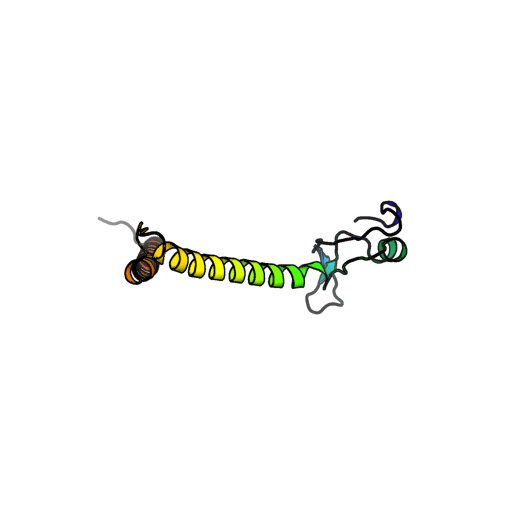.00 60.97 113 ARG A O 1
ATOM 816 N N . LEU A 1 114 ? 18.591 10.023 32.385 1.00 56.78 114 LEU A N 1
ATOM 817 C CA . LEU A 1 114 ? 19.332 10.343 31.163 1.00 56.78 114 LEU A CA 1
ATOM 818 C C . LEU A 1 114 ? 20.005 11.725 31.229 1.00 56.78 114 LEU A C 1
ATOM 820 O O . LEU A 1 114 ? 21.093 11.894 30.693 1.00 56.78 114 LEU A O 1
ATOM 824 N N . LEU A 1 115 ? 19.399 12.698 31.918 1.00 58.69 115 LEU A N 1
ATOM 825 C CA . LEU A 1 115 ? 19.927 14.065 32.053 1.00 58.69 115 LEU A CA 1
ATOM 826 C C . LEU A 1 115 ? 20.822 14.274 33.292 1.00 58.69 115 LEU A C 1
ATOM 828 O O . LEU A 1 115 ? 21.490 15.297 33.390 1.00 58.69 115 LEU A O 1
ATOM 832 N N . GLY A 1 116 ? 20.839 13.335 34.246 1.00 54.50 116 GLY A N 1
ATOM 833 C CA . GLY A 1 116 ? 21.579 13.440 35.514 1.00 54.50 116 GLY A CA 1
ATOM 834 C C . GLY A 1 116 ? 22.966 12.786 35.535 1.00 54.50 116 GLY A C 1
ATOM 835 O O . GLY A 1 116 ? 23.613 12.767 36.579 1.00 54.50 116 GLY A O 1
ATOM 836 N N . GLY A 1 117 ? 23.435 12.232 34.417 1.00 51.94 117 GLY A N 1
ATOM 837 C CA . GLY A 1 117 ? 24.737 11.571 34.320 1.00 51.94 117 GLY A CA 1
ATOM 838 C C . GLY A 1 117 ? 25.888 12.525 33.998 1.00 51.94 117 GLY A C 1
ATOM 839 O O . GLY A 1 117 ? 26.473 12.399 32.931 1.00 51.94 117 GLY A O 1
ATOM 840 N N . SER A 1 118 ? 26.224 13.472 34.881 1.00 49.44 118 SER A N 1
ATOM 841 C CA . SER A 1 118 ? 27.550 14.118 34.887 1.00 49.44 118 SER A CA 1
ATOM 842 C C . SER A 1 118 ? 27.791 14.912 36.176 1.00 49.44 118 SER A C 1
ATOM 844 O O . SER A 1 118 ? 27.021 15.824 36.480 1.00 49.44 118 SER A O 1
ATOM 846 N N . LYS A 1 119 ? 28.865 14.526 36.889 1.00 42.16 119 LYS A N 1
ATOM 847 C CA . LYS A 1 119 ? 29.720 15.228 37.884 1.00 42.16 119 LYS A CA 1
ATOM 848 C C . LYS A 1 119 ? 30.170 14.216 38.958 1.00 42.16 119 LYS A C 1
ATOM 850 O O . LYS A 1 119 ? 29.422 13.916 39.878 1.00 42.16 119 LYS A O 1
ATOM 855 N N . THR A 1 120 ? 31.209 13.415 38.699 1.00 43.53 120 THR A N 1
ATOM 856 C CA . THR A 1 120 ? 32.642 13.656 39.017 1.00 43.53 120 THR A CA 1
ATOM 857 C C . THR A 1 120 ? 32.946 13.859 40.510 1.00 43.53 120 THR A C 1
ATOM 859 O O . THR A 1 120 ? 32.775 14.951 41.040 1.00 43.53 120 THR A O 1
ATOM 862 N N . THR A 1 121 ? 33.395 12.768 41.140 1.00 40.03 121 THR A N 1
ATOM 863 C CA . THR A 1 121 ? 34.679 12.583 41.853 1.00 40.03 121 THR A CA 1
ATOM 864 C C . THR A 1 121 ? 35.293 13.763 42.617 1.00 40.03 121 THR A C 1
ATOM 866 O O . THR A 1 121 ? 35.613 14.785 42.018 1.00 40.03 121 THR A O 1
ATOM 869 N N . GLY A 1 122 ? 35.633 13.533 43.894 1.00 37.00 122 GLY A N 1
ATOM 870 C CA . GLY A 1 122 ? 36.765 14.208 44.539 1.00 37.00 122 GLY A CA 1
ATOM 871 C C . GLY A 1 122 ? 36.606 14.505 46.031 1.00 37.00 122 GLY A C 1
ATOM 872 O O . GLY A 1 122 ? 36.283 15.635 46.390 1.00 37.00 122 GLY A O 1
ATOM 873 N N . ARG A 1 123 ? 36.903 13.525 46.887 1.00 32.03 123 ARG A N 1
ATOM 874 C CA . ARG A 1 123 ? 37.651 13.706 48.141 1.00 32.03 123 ARG A CA 1
ATOM 875 C C . ARG A 1 123 ? 38.351 12.407 48.496 1.00 32.03 123 ARG A C 1
ATOM 877 O O . ARG A 1 123 ? 37.738 11.349 48.239 1.00 32.03 123 ARG A O 1
#

Organism: NCBI:txid145388

Sequence (123 aa):
MLLGSWIKPGAVIIDVGTNPIDDSSKKLGYRLVGDCDFESCQPVAGAITAVPGGVGPMTIALLLKNTLASAQRFVEGTAGQKKSGEARPQPHWSTIVLGTLAGAAVVKGVARRLLGGSKTTGR

Radius of gyration: 26.48 Å; chains: 1; bounding box: 65×33×69 Å